Protein AF-A0A534JY64-F1 (afdb_monomer_lite)

Radius of gyration: 19.82 Å; chains: 1; bounding box: 47×26×48 Å

Secondary structure (DSSP, 8-state):
-PPPPBPTTSSSBTT----GGG-HHHHHHHHHHH---TT---PPPPGGGS--PPP---HHHHHHHHHHH-GGG---SHHHHHHT--

Structure (mmCIF, N/CA/C/O backbone):
data_AF-A0A534JY64-F1
#
_entry.id   AF-A0A534JY64-F1
#
loop_
_atom_site.group_PDB
_atom_site.id
_atom_site.type_symbol
_atom_site.label_atom_id
_atom_site.label_alt_id
_atom_site.label_comp_id
_atom_site.label_asym_id
_atom_site.label_entity_id
_atom_site.label_seq_id
_atom_site.pdbx_PDB_ins_code
_atom_site.Cartn_x
_atom_site.Cartn_y
_atom_site.Cartn_z
_atom_site.occupancy
_atom_site.B_iso_or_equiv
_atom_site.auth_seq_id
_atom_site.auth_comp_id
_atom_site.auth_asym_id
_atom_site.auth_atom_id
_atom_site.pdbx_PDB_model_num
ATOM 1 N N . MET A 1 1 ? -15.640 -16.534 -3.197 1.00 47.41 1 MET A N 1
ATOM 2 C CA . MET A 1 1 ? -14.852 -15.777 -4.189 1.00 47.41 1 MET A CA 1
ATOM 3 C C . MET A 1 1 ? -13.546 -15.447 -3.504 1.00 47.41 1 MET A C 1
ATOM 5 O O . MET A 1 1 ? -13.595 -14.730 -2.517 1.00 47.41 1 MET A O 1
ATOM 9 N N . GLU A 1 2 ? -12.433 -16.054 -3.909 1.00 54.09 2 GLU A N 1
ATOM 10 C CA . GLU A 1 2 ? -11.141 -15.712 -3.305 1.00 54.09 2 GLU A CA 1
ATOM 11 C C . GLU A 1 2 ? -10.774 -14.276 -3.695 1.00 54.09 2 GLU A C 1
ATOM 13 O O . GLU A 1 2 ? -10.780 -13.917 -4.874 1.00 54.09 2 GLU A O 1
ATOM 18 N N . SER A 1 3 ? -10.533 -13.436 -2.693 1.00 77.31 3 SER A N 1
ATOM 19 C CA . SER A 1 3 ? -10.068 -12.066 -2.873 1.00 77.31 3 SER A CA 1
ATOM 20 C C . SER A 1 3 ? -8.585 -12.076 -3.223 1.00 77.31 3 SER A C 1
ATOM 22 O O . SER A 1 3 ? -7.779 -12.707 -2.541 1.00 77.31 3 SER A O 1
ATOM 24 N N . ARG A 1 4 ? -8.210 -11.363 -4.284 1.00 88.12 4 ARG A N 1
ATOM 25 C CA . ARG A 1 4 ? -6.817 -11.228 -4.714 1.00 88.12 4 ARG A CA 1
ATOM 26 C C . ARG A 1 4 ? -6.174 -10.033 -4.010 1.00 88.12 4 ARG A C 1
ATOM 28 O O . ARG A 1 4 ? -6.735 -8.942 -4.051 1.00 88.12 4 ARG A O 1
ATOM 35 N N . ALA A 1 5 ? -5.010 -10.230 -3.393 1.00 90.12 5 ALA A N 1
ATOM 36 C CA . ALA A 1 5 ? -4.315 -9.174 -2.659 1.00 90.12 5 ALA A CA 1
ATOM 37 C C . ALA A 1 5 ? -3.878 -8.027 -3.588 1.00 90.12 5 ALA A C 1
ATOM 39 O O . ALA A 1 5 ? -3.299 -8.259 -4.657 1.00 90.12 5 ALA A O 1
ATOM 40 N N . ILE A 1 6 ? -4.166 -6.789 -3.183 1.00 93.12 6 ILE A N 1
ATOM 41 C CA . ILE A 1 6 ? -3.765 -5.553 -3.871 1.00 93.12 6 ILE A CA 1
ATOM 42 C C . ILE A 1 6 ? -2.494 -5.030 -3.208 1.00 93.12 6 ILE A C 1
ATOM 44 O O . ILE A 1 6 ? -2.373 -5.077 -1.990 1.00 93.12 6 ILE A O 1
ATOM 48 N N . LYS A 1 7 ? -1.561 -4.495 -3.999 1.00 92.75 7 LYS A N 1
ATOM 49 C CA . LYS A 1 7 ? -0.373 -3.832 -3.456 1.00 92.75 7 LYS A CA 1
ATOM 50 C C . LYS A 1 7 ? -0.779 -2.588 -2.666 1.00 92.75 7 LYS A C 1
ATOM 52 O O . LYS A 1 7 ? -1.317 -1.654 -3.254 1.00 92.75 7 LYS A O 1
ATOM 57 N N . TRP A 1 8 ? -0.402 -2.512 -1.393 1.00 91.31 8 TRP A N 1
ATOM 58 C CA . TRP A 1 8 ? -0.544 -1.274 -0.611 1.00 91.31 8 TRP A CA 1
ATOM 59 C C . TRP A 1 8 ? 0.417 -0.163 -1.086 1.00 91.31 8 TRP A C 1
ATOM 61 O O . TRP A 1 8 ? 0.174 1.018 -0.871 1.00 91.31 8 TRP A O 1
ATOM 71 N N . TRP A 1 9 ? 1.508 -0.532 -1.774 1.00 92.62 9 TRP A N 1
ATOM 72 C CA . TRP A 1 9 ? 2.601 0.362 -2.194 1.00 92.62 9 TRP A CA 1
ATOM 73 C C . TRP A 1 9 ? 2.590 0.715 -3.688 1.00 92.62 9 TRP A C 1
ATOM 75 O O . TRP A 1 9 ? 3.604 1.153 -4.239 1.00 92.62 9 TRP A O 1
ATOM 85 N N . GLY A 1 10 ? 1.492 0.459 -4.397 1.00 91.31 10 GLY A N 1
ATOM 86 C CA . GLY A 1 10 ? 1.434 0.749 -5.823 1.00 91.31 10 GLY A CA 1
ATOM 87 C C . GLY A 1 10 ? 0.231 0.147 -6.523 1.00 91.31 10 GLY A C 1
ATOM 88 O O . GLY A 1 10 ? -0.801 -0.126 -5.930 1.00 91.31 10 GLY A O 1
ATOM 89 N N . TRP A 1 11 ? 0.365 -0.051 -7.832 1.00 92.00 11 TRP A N 1
ATOM 90 C CA . TRP A 1 11 ? -0.765 -0.440 -8.665 1.00 92.00 11 TRP A CA 1
ATOM 91 C C . TRP A 1 11 ? -0.930 -1.959 -8.820 1.00 92.00 11 TRP A C 1
ATOM 93 O O . TRP A 1 11 ? 0.018 -2.702 -9.122 1.00 92.00 11 TRP A O 1
ATOM 103 N N . GLY A 1 12 ? -2.188 -2.391 -8.730 1.00 93.31 12 GLY A N 1
ATOM 104 C CA . GLY A 1 12 ? -2.646 -3.732 -9.073 1.00 93.31 12 GLY A CA 1
ATOM 105 C C . GLY A 1 12 ? -2.308 -4.797 -8.034 1.00 93.31 12 GLY A C 1
ATOM 106 O O . GLY A 1 12 ? -2.006 -4.513 -6.882 1.00 93.31 12 GLY A O 1
ATOM 107 N N . TRP A 1 13 ? -2.363 -6.050 -8.471 1.00 95.12 13 TRP A N 1
ATOM 108 C CA . TRP A 1 13 ? -2.274 -7.224 -7.601 1.00 95.12 13 TRP A CA 1
ATOM 109 C C . TRP A 1 13 ? -0.850 -7.536 -7.156 1.00 95.12 13 TRP A C 1
ATOM 111 O O . TRP A 1 13 ? 0.076 -7.362 -7.951 1.00 95.12 13 TRP A O 1
ATOM 121 N N . GLU A 1 14 ? -0.661 -8.013 -5.930 1.00 92.62 14 GLU A N 1
ATOM 122 C CA . GLU A 1 14 ? 0.670 -8.329 -5.385 1.00 92.62 14 GLU A CA 1
ATOM 123 C C . GLU A 1 14 ? 1.422 -9.373 -6.217 1.00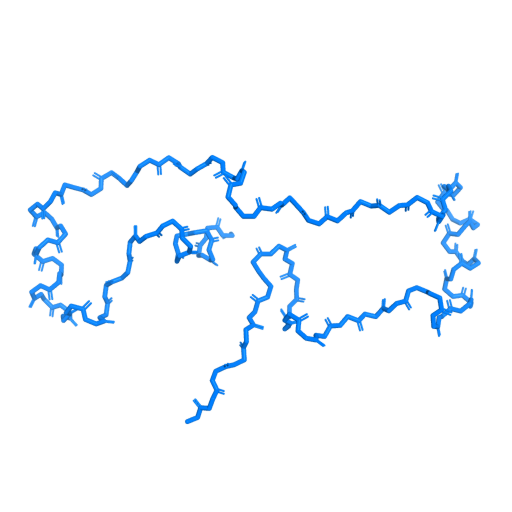 92.62 14 GLU A C 1
ATOM 125 O O . GLU A 1 14 ? 2.600 -9.202 -6.525 1.00 92.62 14 GLU A O 1
ATOM 130 N N . ASP A 1 15 ? 0.708 -10.392 -6.688 1.00 93.69 15 ASP A N 1
ATOM 131 C CA . ASP A 1 15 ? 1.219 -11.475 -7.534 1.00 93.69 15 ASP A CA 1
ATOM 132 C C . ASP A 1 15 ? 1.540 -11.047 -8.981 1.00 93.69 15 ASP A C 1
ATOM 134 O O . ASP A 1 15 ? 2.018 -11.849 -9.784 1.00 93.69 15 ASP A O 1
ATOM 138 N N . LYS A 1 16 ? 1.275 -9.786 -9.350 1.00 94.06 16 LYS A N 1
ATOM 139 C CA . LYS A 1 16 ? 1.507 -9.266 -10.699 1.00 94.06 16 LYS A CA 1
ATOM 140 C C . LYS A 1 16 ? 2.625 -8.234 -10.709 1.00 94.06 16 LYS A C 1
ATOM 142 O O . LYS A 1 16 ? 2.427 -7.067 -10.358 1.00 94.06 16 LYS A O 1
ATOM 147 N N . THR A 1 17 ? 3.778 -8.633 -11.229 1.00 91.06 17 THR A N 1
ATOM 148 C CA . THR A 1 17 ? 4.930 -7.757 -11.471 1.00 91.06 17 THR A CA 1
ATOM 149 C C . THR A 1 17 ? 5.456 -7.937 -12.896 1.00 91.06 17 THR A C 1
ATOM 151 O O . THR A 1 17 ? 5.172 -8.932 -13.562 1.00 91.06 17 THR A O 1
ATOM 154 N N . VAL A 1 18 ? 6.176 -6.933 -13.402 1.00 89.69 18 VAL A N 1
ATOM 155 C CA . VAL A 1 18 ? 6.826 -6.984 -14.718 1.00 89.69 18 VAL A CA 1
ATOM 156 C C . VAL A 1 18 ? 8.323 -6.771 -14.501 1.00 89.69 18 VAL A C 1
ATOM 158 O O . VAL A 1 18 ? 8.741 -5.625 -14.330 1.00 89.69 18 VAL A O 1
ATOM 161 N N . PRO A 1 19 ? 9.129 -7.847 -14.479 1.00 89.00 19 PRO A N 1
ATOM 162 C CA . PRO A 1 19 ? 10.577 -7.741 -14.347 1.00 89.00 19 PRO A CA 1
ATOM 163 C C . PRO A 1 19 ? 11.161 -6.942 -15.509 1.00 89.00 19 PRO A C 1
ATOM 165 O O . PRO A 1 19 ? 10.817 -7.187 -16.671 1.00 89.00 19 PRO A O 1
ATOM 168 N N . LEU A 1 20 ? 12.050 -5.996 -15.219 1.00 89.56 20 LEU A N 1
ATOM 169 C CA . LEU A 1 20 ? 12.654 -5.144 -16.244 1.00 89.56 20 LEU A CA 1
ATOM 170 C C . LEU A 1 20 ? 13.522 -5.974 -17.208 1.00 89.56 20 LEU A C 1
ATOM 172 O O . LEU A 1 20 ? 13.559 -5.715 -18.407 1.00 89.56 20 LEU A O 1
ATOM 176 N N . GLU A 1 21 ? 14.129 -7.038 -16.690 1.00 87.44 21 GLU A N 1
ATOM 177 C CA . GLU A 1 21 ? 14.974 -8.003 -17.394 1.00 87.44 21 GLU A CA 1
ATOM 178 C C . GLU A 1 21 ? 14.203 -8.746 -18.497 1.00 87.44 21 GLU A C 1
ATOM 180 O O . GLU A 1 21 ? 14.788 -9.167 -19.491 1.00 87.44 21 GLU A O 1
ATOM 185 N N . SER A 1 22 ? 12.873 -8.843 -18.371 1.00 93.81 22 SER A N 1
ATOM 186 C CA . SER A 1 22 ? 12.004 -9.416 -19.407 1.00 93.81 22 SER A CA 1
ATOM 187 C C . SER A 1 22 ? 11.778 -8.485 -20.610 1.00 93.81 22 SER A C 1
ATOM 189 O O . SER A 1 22 ? 11.143 -8.885 -21.585 1.00 93.81 22 SER A O 1
ATOM 191 N N . ARG A 1 23 ? 12.264 -7.232 -20.560 1.00 94.75 23 ARG A N 1
ATOM 192 C CA . ARG A 1 23 ? 12.009 -6.184 -21.564 1.00 94.75 23 ARG A CA 1
ATOM 193 C C . ARG A 1 23 ? 13.291 -5.434 -21.966 1.00 94.75 23 ARG A C 1
ATOM 195 O O . ARG A 1 23 ? 13.424 -4.253 -21.646 1.00 94.75 23 ARG A O 1
ATOM 202 N N . PRO A 1 24 ? 14.210 -6.061 -22.722 1.00 93.81 24 PRO A N 1
ATOM 203 C CA . PRO A 1 24 ? 15.510 -5.471 -23.069 1.00 93.81 24 PRO A CA 1
ATOM 204 C C . PRO A 1 24 ? 15.402 -4.115 -23.784 1.00 93.81 24 PRO A C 1
ATOM 206 O O . PRO A 1 24 ? 16.064 -3.164 -23.384 1.00 93.81 24 PRO A O 1
ATOM 209 N N . ALA A 1 25 ? 14.488 -3.973 -24.750 1.00 96.00 25 ALA A N 1
ATOM 210 C CA . ALA A 1 25 ? 14.288 -2.701 -25.453 1.00 96.00 25 ALA A CA 1
ATOM 211 C C . ALA A 1 25 ? 13.823 -1.563 -24.522 1.00 96.00 25 ALA A C 1
ATOM 213 O O . ALA A 1 25 ? 14.223 -0.413 -24.693 1.00 96.00 25 ALA A O 1
ATOM 214 N N . LEU A 1 26 ? 13.001 -1.878 -23.511 1.00 94.81 26 LEU A N 1
ATOM 215 C CA . LEU A 1 26 ? 12.604 -0.901 -22.495 1.00 94.81 26 LEU A CA 1
ATOM 216 C C . LEU A 1 26 ? 13.795 -0.527 -21.610 1.00 94.81 26 LEU A C 1
ATOM 218 O O . LEU A 1 26 ? 13.954 0.642 -21.277 1.00 94.81 26 LEU A O 1
ATOM 222 N N . VAL A 1 27 ? 14.634 -1.500 -21.243 1.00 93.88 27 VAL A N 1
ATOM 223 C CA . VAL A 1 27 ? 15.843 -1.246 -20.448 1.00 93.88 27 VAL A CA 1
ATOM 224 C C . VAL A 1 27 ? 16.762 -0.269 -21.172 1.00 93.88 27 VAL A C 1
ATOM 226 O O . VAL A 1 27 ? 17.189 0.716 -20.573 1.00 93.88 27 VAL A O 1
ATOM 229 N N . ASP A 1 28 ? 17.040 -0.510 -22.452 1.00 93.31 28 ASP A N 1
ATOM 230 C CA . ASP A 1 28 ? 17.937 0.340 -23.236 1.00 93.31 28 ASP A CA 1
ATOM 231 C C . ASP A 1 28 ? 17.374 1.752 -23.397 1.00 93.31 28 ASP A C 1
ATOM 233 O O . ASP A 1 28 ? 18.083 2.727 -23.141 1.00 93.31 28 ASP A O 1
ATOM 237 N N . TYR A 1 29 ? 16.073 1.867 -23.681 1.00 95.38 29 TYR A N 1
ATOM 238 C CA . TYR A 1 29 ? 15.380 3.153 -23.710 1.00 95.38 29 TYR A CA 1
ATOM 239 C C . TYR A 1 29 ? 15.504 3.913 -22.378 1.00 95.38 29 TYR A C 1
ATOM 241 O O . TYR A 1 29 ? 15.828 5.102 -22.358 1.00 95.38 29 TYR A O 1
ATOM 249 N N . LEU A 1 30 ? 15.285 3.238 -21.245 1.00 94.44 30 LEU A N 1
ATOM 250 C CA . LEU A 1 30 ? 15.393 3.858 -19.922 1.00 94.44 30 LEU A CA 1
ATOM 251 C C . LEU A 1 30 ? 16.836 4.265 -19.591 1.00 94.44 30 LEU A C 1
ATOM 253 O O . LEU A 1 30 ? 17.035 5.357 -19.059 1.00 94.44 30 LEU A O 1
ATOM 257 N N . ARG A 1 31 ? 17.846 3.451 -19.937 1.00 93.19 31 ARG A N 1
ATOM 258 C CA . ARG A 1 31 ? 19.269 3.815 -19.775 1.00 93.19 31 ARG A CA 1
ATOM 259 C C . ARG A 1 31 ? 19.605 5.060 -20.580 1.00 93.19 31 ARG A C 1
ATOM 261 O O . ARG A 1 31 ? 20.238 5.979 -20.060 1.00 93.19 31 ARG A O 1
ATOM 268 N N . GLU A 1 32 ? 19.166 5.106 -21.835 1.00 95.25 32 GLU A N 1
ATOM 269 C CA . GLU A 1 32 ? 19.400 6.252 -22.701 1.00 95.25 32 GLU A CA 1
ATOM 270 C C . GLU A 1 32 ? 18.721 7.509 -22.152 1.00 95.25 32 GLU A C 1
ATOM 272 O O . GLU A 1 32 ? 19.342 8.574 -22.133 1.00 95.25 32 GLU A O 1
ATOM 277 N N . ARG A 1 33 ? 17.475 7.399 -21.684 1.00 97.38 33 ARG A N 1
ATOM 278 C CA . ARG A 1 33 ? 16.668 8.563 -21.313 1.00 97.38 33 ARG A CA 1
ATOM 279 C C . ARG A 1 33 ? 16.958 9.097 -19.917 1.00 97.38 33 ARG A C 1
ATOM 281 O O . ARG A 1 33 ? 16.978 10.314 -19.743 1.00 97.38 33 ARG A O 1
ATOM 288 N N . LEU A 1 34 ? 17.142 8.207 -18.945 1.00 95.19 34 LEU A N 1
ATOM 289 C CA . LEU A 1 34 ? 17.305 8.564 -17.535 1.00 95.19 34 LEU A CA 1
ATOM 290 C C . LEU A 1 34 ? 18.774 8.728 -17.139 1.00 95.19 34 LEU A C 1
ATOM 292 O O . LEU A 1 34 ? 19.049 9.417 -16.164 1.00 95.19 34 LEU A O 1
ATOM 296 N N . LYS A 1 35 ? 19.712 8.122 -17.887 1.00 94.25 35 LYS A N 1
ATOM 297 C CA . LYS A 1 35 ? 21.153 8.112 -17.566 1.00 94.25 35 LYS A CA 1
ATOM 298 C C . LYS A 1 35 ? 21.445 7.608 -16.140 1.00 94.25 35 LYS A C 1
ATOM 300 O O . LYS A 1 35 ? 22.361 8.090 -15.482 1.00 94.25 35 LYS A O 1
ATOM 305 N N . LEU A 1 36 ? 20.656 6.640 -15.672 1.00 89.44 36 LEU A N 1
ATOM 306 C CA . LEU A 1 36 ? 20.777 6.022 -14.349 1.00 89.44 36 LEU A CA 1
ATOM 307 C C . LEU A 1 36 ? 21.343 4.604 -14.449 1.00 89.44 36 LEU A C 1
ATOM 309 O O . LEU A 1 36 ? 21.137 3.906 -15.446 1.00 89.44 36 LEU A O 1
ATOM 313 N N . ASP A 1 37 ? 21.991 4.156 -13.374 1.00 88.69 37 ASP A N 1
ATOM 314 C CA . ASP A 1 37 ? 22.313 2.745 -13.189 1.00 88.69 37 ASP A CA 1
ATOM 315 C C . ASP A 1 37 ? 21.043 1.951 -12.848 1.00 88.69 37 ASP A C 1
ATOM 317 O O . ASP A 1 37 ? 20.509 2.017 -11.741 1.00 88.69 37 ASP A O 1
ATOM 321 N N . LEU A 1 38 ? 20.572 1.171 -13.820 1.00 88.38 38 LEU A N 1
ATOM 322 C CA . LEU A 1 38 ? 19.413 0.295 -13.669 1.00 88.38 38 LEU A CA 1
ATOM 323 C C . LE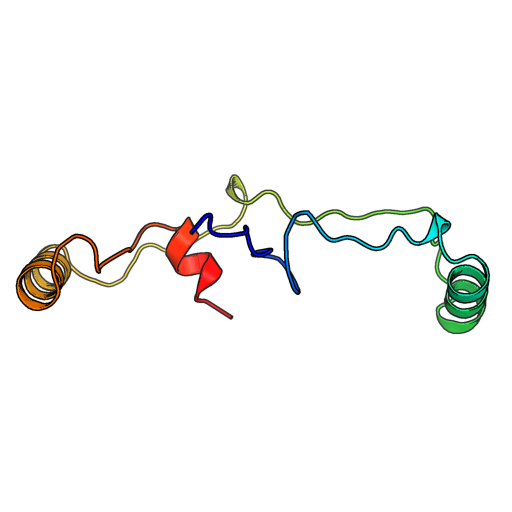U A 1 38 ? 19.762 -1.066 -13.047 1.00 88.38 38 LEU A C 1
ATOM 325 O O . LEU A 1 38 ? 18.939 -1.974 -13.144 1.00 88.38 38 LEU A O 1
ATOM 329 N N . SER A 1 39 ? 20.943 -1.267 -12.459 1.00 86.12 39 SER A N 1
ATOM 330 C CA . SER A 1 39 ? 21.253 -2.472 -11.671 1.00 86.12 39 SER A CA 1
ATOM 331 C C . SER A 1 39 ? 20.842 -2.328 -10.202 1.00 86.12 39 SER A C 1
ATOM 333 O O . SER A 1 39 ? 20.431 -3.300 -9.569 1.00 86.12 39 SER A O 1
ATOM 335 N N . THR A 1 40 ? 20.848 -1.098 -9.685 1.00 88.94 40 THR A N 1
ATOM 336 C CA . THR A 1 40 ? 20.407 -0.795 -8.323 1.00 88.94 40 THR A CA 1
ATOM 337 C C . THR A 1 40 ? 18.888 -0.985 -8.191 1.00 88.94 40 THR A C 1
ATOM 339 O O . THR A 1 40 ? 18.104 -0.615 -9.074 1.00 88.94 40 THR A O 1
ATOM 342 N N . ARG A 1 41 ? 18.445 -1.610 -7.094 1.00 87.31 41 ARG A N 1
ATOM 343 C CA . ARG A 1 41 ? 17.030 -1.880 -6.794 1.00 87.31 41 ARG A CA 1
ATOM 344 C C . ARG A 1 41 ? 16.698 -1.394 -5.389 1.00 87.31 41 ARG A C 1
ATOM 346 O O . ARG A 1 41 ? 17.394 -1.731 -4.437 1.00 87.31 41 ARG A O 1
ATOM 353 N N . HIS A 1 42 ? 15.590 -0.672 -5.266 1.00 90.00 42 HIS A N 1
ATOM 354 C CA . HIS A 1 42 ? 14.986 -0.317 -3.986 1.00 90.00 42 HIS A CA 1
ATOM 355 C C . HIS A 1 42 ? 13.584 -0.918 -3.940 1.00 90.00 42 HIS A C 1
ATOM 357 O O . HIS A 1 42 ? 12.750 -0.616 -4.793 1.00 90.00 42 HIS A O 1
ATOM 363 N N . GLY A 1 43 ? 13.358 -1.825 -2.991 1.00 89.88 43 GLY A N 1
ATOM 364 C CA . GLY A 1 43 ? 12.039 -2.399 -2.745 1.00 89.88 43 GLY A CA 1
ATOM 365 C C . GLY A 1 43 ? 11.127 -1.438 -1.976 1.00 89.88 43 GLY A C 1
ATOM 366 O O . GLY A 1 43 ? 11.601 -0.415 -1.473 1.00 89.88 43 GLY A O 1
ATOM 367 N N . PRO A 1 44 ? 9.830 -1.766 -1.856 1.00 91.62 44 PRO A N 1
ATOM 368 C CA . PRO A 1 44 ? 8.941 -1.056 -0.945 1.00 91.62 44 PRO A CA 1
ATOM 369 C C . PRO A 1 44 ? 9.450 -1.157 0.498 1.00 91.62 44 PRO A C 1
ATOM 371 O O . PRO A 1 44 ? 10.088 -2.139 0.887 1.00 91.62 44 PRO A O 1
ATOM 374 N N . VAL A 1 45 ? 9.160 -0.130 1.294 1.00 91.50 45 VAL A N 1
ATOM 375 C CA . VAL A 1 45 ? 9.416 -0.148 2.740 1.00 91.50 45 VAL A CA 1
ATOM 376 C C . VAL A 1 45 ? 8.594 -1.285 3.361 1.00 91.50 45 VAL A C 1
ATOM 378 O O . VAL A 1 45 ? 7.418 -1.379 3.034 1.00 91.50 45 VAL A O 1
ATOM 381 N N . PRO A 1 46 ? 9.152 -2.147 4.231 1.00 90.56 46 PRO A N 1
ATOM 382 C CA . PRO A 1 46 ? 8.358 -3.139 4.958 1.00 90.56 46 PRO A CA 1
ATOM 383 C C . PRO A 1 46 ? 7.216 -2.479 5.733 1.00 90.56 46 PRO A C 1
ATOM 385 O O . PRO A 1 46 ? 7.427 -1.423 6.336 1.00 90.56 46 PRO A O 1
ATOM 388 N N . PHE A 1 47 ? 6.036 -3.098 5.736 1.00 88.25 47 PHE A N 1
ATOM 389 C CA . PHE A 1 47 ? 4.831 -2.502 6.315 1.00 88.25 47 PHE A CA 1
ATOM 390 C C . PHE A 1 47 ? 5.021 -2.133 7.794 1.00 88.25 47 PHE A C 1
ATOM 392 O O . PHE A 1 47 ? 4.654 -1.047 8.230 1.00 88.25 47 PHE A O 1
ATOM 399 N N . GLU A 1 48 ? 5.718 -2.981 8.549 1.00 90.00 48 GLU A N 1
ATOM 400 C CA . GLU A 1 48 ? 5.972 -2.829 9.987 1.00 90.00 48 GLU A CA 1
ATOM 401 C C . GLU A 1 48 ? 6.864 -1.622 10.319 1.00 90.00 48 GLU A C 1
ATOM 403 O O . GLU A 1 48 ? 7.021 -1.256 11.482 1.00 90.00 48 GLU A O 1
ATOM 408 N N . ARG A 1 49 ? 7.499 -1.019 9.307 1.00 92.75 49 ARG A N 1
ATOM 409 C CA . ARG A 1 49 ? 8.340 0.177 9.451 1.00 92.75 49 ARG A CA 1
ATOM 410 C C . ARG A 1 49 ? 7.609 1.462 9.081 1.00 92.75 49 ARG A C 1
ATOM 412 O O . ARG A 1 49 ? 8.221 2.527 9.146 1.00 92.75 49 ARG A O 1
ATOM 419 N N . ILE A 1 50 ? 6.347 1.377 8.671 1.00 90.75 50 ILE A N 1
ATOM 420 C CA . ILE A 1 50 ? 5.528 2.542 8.358 1.00 90.75 50 ILE A CA 1
ATOM 421 C C . ILE A 1 50 ? 4.972 3.084 9.677 1.00 90.75 50 ILE A C 1
ATOM 423 O O . ILE A 1 50 ? 4.214 2.388 10.350 1.00 90.75 50 ILE A O 1
ATOM 427 N N . PRO A 1 51 ? 5.328 4.313 10.081 1.00 92.88 51 PRO A N 1
ATOM 428 C CA . PRO A 1 51 ? 4.718 4.922 11.248 1.00 92.88 51 PRO A CA 1
ATOM 429 C C . PRO A 1 51 ? 3.272 5.295 10.917 1.00 92.88 51 PRO A C 1
ATOM 431 O O . PRO A 1 51 ? 3.027 6.194 10.111 1.00 92.88 51 PRO A O 1
ATOM 434 N N . VAL A 1 52 ? 2.318 4.625 11.558 1.00 93.56 52 VAL A N 1
ATOM 435 C CA . VAL A 1 52 ? 0.899 4.966 11.455 1.00 93.56 52 VAL A CA 1
ATOM 436 C C . VAL A 1 52 ? 0.474 5.648 12.751 1.00 93.56 52 VAL A C 1
ATOM 438 O O . VAL A 1 52 ? 0.616 5.103 13.842 1.00 93.56 52 VAL A O 1
ATOM 441 N N . ALA A 1 53 ? -0.009 6.888 12.646 1.00 94.88 53 ALA A N 1
ATOM 442 C CA . ALA A 1 53 ? -0.537 7.602 13.805 1.00 94.88 53 ALA A CA 1
ATOM 443 C C . ALA A 1 53 ? -1.779 6.872 14.348 1.00 94.88 53 ALA A C 1
ATOM 445 O O . ALA A 1 53 ? -2.529 6.310 13.543 1.00 94.88 53 ALA A O 1
ATOM 446 N N . PRO A 1 54 ? -2.044 6.894 15.666 1.00 93.25 54 PRO A N 1
ATOM 447 C CA . PRO A 1 54 ? -3.252 6.287 16.215 1.00 93.25 54 PRO A CA 1
ATOM 448 C C . PRO A 1 54 ? -4.514 6.909 15.603 1.00 93.25 54 PRO A C 1
ATOM 450 O O . PRO A 1 54 ? -4.510 8.057 15.157 1.00 93.25 54 PRO A O 1
ATOM 453 N N . SER A 1 55 ? -5.598 6.134 15.570 1.00 93.38 55 SER A N 1
ATOM 454 C CA . SER A 1 55 ? -6.907 6.654 15.176 1.00 93.38 55 SER A CA 1
ATOM 455 C C . SER A 1 55 ? -7.369 7.741 16.148 1.00 93.38 55 SER A C 1
ATO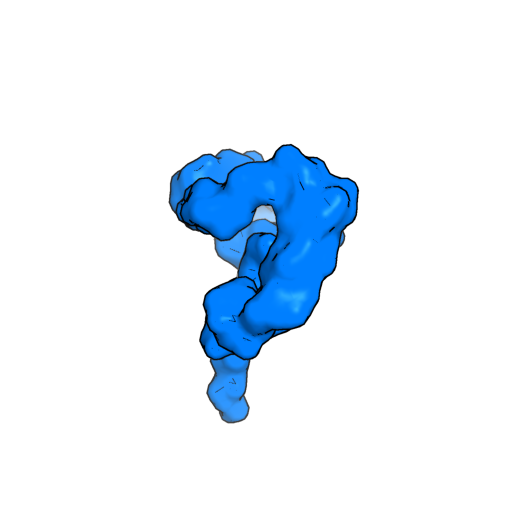M 457 O O . SER A 1 55 ? -7.162 7.629 17.355 1.00 93.38 55 SER A O 1
ATOM 459 N N . ASN A 1 56 ? -8.031 8.771 15.619 1.00 94.38 56 ASN A N 1
ATOM 460 C CA . ASN A 1 56 ? -8.649 9.824 16.427 1.00 94.38 56 ASN A CA 1
ATOM 461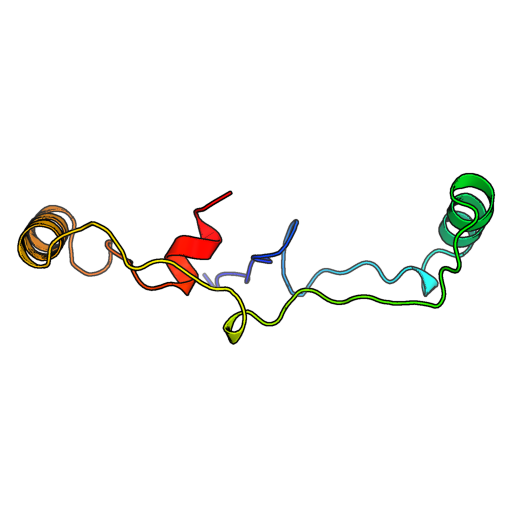 C C . ASN A 1 56 ? -10.042 9.432 16.946 1.00 94.38 56 ASN A C 1
ATOM 463 O O . ASN A 1 56 ? -10.605 10.173 17.745 1.00 94.38 56 ASN A O 1
ATOM 467 N N . LEU A 1 57 ? -10.602 8.307 16.484 1.00 94.19 57 LEU A N 1
ATOM 468 C CA . LEU A 1 57 ? -11.866 7.781 16.999 1.00 94.19 57 LEU A CA 1
ATOM 469 C C . LEU A 1 57 ? -11.694 7.360 18.456 1.00 94.19 57 LEU A C 1
ATOM 471 O O . LEU A 1 57 ? -10.838 6.531 18.779 1.00 94.19 57 LEU A O 1
ATOM 475 N N . SER A 1 58 ? -12.541 7.899 19.322 1.00 96.25 58 SER A N 1
ATOM 476 C CA . SER A 1 58 ? -12.663 7.409 20.687 1.00 96.25 58 SER A CA 1
ATOM 477 C C . SER A 1 58 ? -13.237 5.981 20.711 1.00 96.25 58 SER A C 1
ATOM 479 O O . SER A 1 58 ? -13.921 5.558 19.771 1.00 96.25 58 SER A O 1
ATOM 481 N N . PRO A 1 59 ? -13.000 5.217 21.794 1.00 95.12 59 PRO A N 1
ATOM 482 C CA . PRO A 1 59 ? -13.600 3.894 21.957 1.00 95.12 59 PRO A CA 1
ATOM 483 C C . PRO A 1 59 ? -15.134 3.901 21.882 1.00 95.12 59 PRO A C 1
ATOM 485 O O . PRO A 1 59 ? -15.713 2.965 21.331 1.00 95.12 59 PRO A O 1
ATOM 488 N N . ASP A 1 60 ? -15.779 4.957 22.385 1.00 97.62 60 ASP A N 1
ATOM 489 C CA . ASP A 1 60 ? -17.240 5.088 22.400 1.00 97.62 60 ASP A CA 1
ATOM 490 C C . ASP A 1 60 ? -17.799 5.329 20.991 1.00 97.62 60 ASP A C 1
ATOM 492 O O . ASP A 1 60 ? -18.743 4.654 20.582 1.00 97.62 60 ASP A O 1
ATOM 496 N N . GLU A 1 61 ? -17.174 6.219 20.210 1.00 96.81 61 GLU A N 1
ATOM 497 C CA . GLU A 1 61 ? -17.551 6.452 18.807 1.00 96.81 61 GLU A CA 1
ATOM 498 C C . GLU A 1 61 ? -17.369 5.186 17.964 1.00 96.81 61 GLU A C 1
ATOM 500 O O . GLU A 1 61 ? -18.223 4.846 17.144 1.00 96.81 61 GLU A O 1
ATOM 505 N N . LEU A 1 62 ? -16.273 4.452 18.184 1.00 95.56 62 LEU A N 1
ATOM 506 C CA . LEU A 1 62 ? -16.014 3.195 17.488 1.00 95.56 62 LEU A CA 1
ATOM 507 C C . LEU A 1 62 ? -17.068 2.130 17.831 1.00 95.56 62 LEU A C 1
ATOM 509 O O . LEU A 1 62 ? -17.542 1.426 16.938 1.00 95.56 62 LEU A O 1
ATOM 513 N N . ALA A 1 63 ? -17.455 2.021 19.104 1.00 96.56 63 ALA A N 1
ATOM 514 C CA . ALA A 1 63 ? -18.505 1.107 19.544 1.00 96.56 63 ALA A CA 1
ATOM 515 C C . ALA A 1 63 ? -19.878 1.488 18.967 1.00 96.56 63 ALA A C 1
ATOM 517 O O . ALA A 1 63 ? -20.636 0.615 18.537 1.00 96.56 63 ALA A O 1
ATOM 518 N N . GLU A 1 64 ? -20.197 2.783 18.907 1.00 97.88 64 GLU A N 1
ATOM 519 C CA . GLU A 1 64 ? -21.437 3.260 18.298 1.00 97.88 64 GLU A CA 1
ATOM 520 C C . GLU A 1 64 ? -21.489 2.950 16.796 1.00 97.88 64 GLU A C 1
ATOM 522 O O . GLU A 1 64 ? -22.491 2.408 16.323 1.00 97.88 64 GLU A O 1
ATOM 527 N N . LEU A 1 65 ? -20.402 3.218 16.065 1.00 97.25 65 LEU A N 1
ATOM 528 C CA . LEU A 1 65 ? -20.271 2.883 14.645 1.00 97.25 65 LEU A CA 1
ATOM 529 C C . LEU A 1 65 ? -20.514 1.392 14.405 1.00 97.25 65 LEU A C 1
ATOM 531 O O . LEU A 1 65 ? -21.388 1.034 13.616 1.00 97.25 65 LEU A O 1
ATOM 535 N N . ARG A 1 66 ? -19.814 0.524 15.142 1.00 97.50 66 ARG A N 1
ATOM 536 C CA . ARG A 1 66 ? -19.974 -0.936 15.055 1.00 97.50 66 ARG A CA 1
ATOM 537 C C . ARG A 1 66 ? -21.400 -1.394 15.333 1.00 97.50 66 ARG A C 1
ATOM 539 O O . ARG A 1 66 ? -21.917 -2.251 14.624 1.00 97.50 66 ARG A O 1
ATOM 546 N N . ARG A 1 67 ? -22.084 -0.789 16.308 1.00 98.12 67 ARG A N 1
ATOM 547 C CA . ARG A 1 67 ? -23.493 -1.094 16.602 1.00 98.12 67 ARG A CA 1
ATOM 548 C C . ARG A 1 67 ? -24.426 -0.729 15.441 1.00 98.12 67 ARG A C 1
ATOM 550 O O . ARG A 1 67 ? -25.447 -1.388 15.259 1.00 98.12 67 ARG A O 1
ATOM 557 N N . ILE A 1 68 ? -24.121 0.337 14.701 1.00 98.31 68 ILE A N 1
ATOM 558 C CA . ILE A 1 68 ? -24.950 0.821 13.589 1.00 98.31 68 ILE A CA 1
ATOM 559 C C . ILE A 1 68 ? -24.721 -0.013 12.328 1.00 98.31 68 ILE A C 1
ATOM 561 O O . ILE A 1 68 ? -25.695 -0.397 11.681 1.00 98.31 68 ILE A O 1
ATOM 565 N N . VAL A 1 69 ? -23.460 -0.269 11.966 1.00 97.69 69 VAL A N 1
ATOM 566 C CA . VAL A 1 69 ? -23.120 -0.898 10.679 1.00 97.69 69 VAL A CA 1
ATOM 567 C C . VAL A 1 69 ? -22.796 -2.390 10.778 1.00 97.69 69 VAL A C 1
ATOM 569 O O . VAL A 1 69 ? -22.720 -3.040 9.744 1.00 97.69 69 VAL A O 1
ATOM 572 N N . GLY A 1 70 ? -22.646 -2.946 11.980 1.00 97.94 70 GLY A N 1
ATOM 573 C CA . GLY A 1 70 ? -22.137 -4.301 12.212 1.00 97.94 70 GLY A CA 1
ATOM 574 C C . GLY A 1 70 ? -20.620 -4.310 12.428 1.00 97.94 70 GLY A C 1
ATOM 575 O O . GLY A 1 70 ? -19.886 -3.558 11.787 1.00 97.94 70 GLY A O 1
ATOM 576 N N . GLU A 1 71 ? -20.147 -5.161 13.340 1.00 95.50 71 GLU A N 1
ATOM 577 C CA . GLU A 1 71 ? -18.722 -5.301 13.687 1.00 95.50 71 GLU A CA 1
ATOM 578 C C . GLU A 1 71 ? -17.865 -5.654 12.464 1.00 95.50 71 GLU A C 1
ATOM 580 O O . GLU A 1 71 ? -16.776 -5.119 12.281 1.00 95.50 71 GLU A O 1
ATOM 585 N N . GLU A 1 72 ? -18.382 -6.513 11.586 1.00 95.75 72 GLU A N 1
ATOM 586 C CA . GLU A 1 72 ? -17.714 -6.978 10.372 1.00 95.75 72 GLU A CA 1
ATOM 587 C C . GLU A 1 72 ? -17.538 -5.891 9.304 1.00 95.75 72 GLU A C 1
ATOM 589 O O . GLU A 1 72 ? -16.736 -6.055 8.387 1.00 95.75 72 GLU A O 1
ATOM 594 N N . ASN A 1 73 ? -18.274 -4.784 9.428 1.00 96.06 73 ASN A N 1
ATOM 595 C CA . ASN A 1 73 ? -18.236 -3.664 8.491 1.00 96.06 73 ASN A CA 1
ATOM 596 C C . ASN A 1 73 ? -17.382 -2.496 9.010 1.00 96.06 73 ASN A C 1
ATOM 598 O O . ASN A 1 73 ? -17.383 -1.421 8.408 1.00 96.06 73 ASN A O 1
ATOM 602 N N . VAL A 1 74 ? -16.649 -2.687 10.116 1.00 95.88 74 VAL A N 1
ATOM 603 C CA . VAL A 1 74 ? -15.736 -1.685 10.679 1.00 95.88 74 VAL A CA 1
ATOM 604 C C . VAL A 1 74 ? -14.349 -2.282 10.877 1.00 95.88 74 VAL A C 1
ATOM 606 O O . VAL A 1 74 ? -14.127 -3.087 11.780 1.00 95.88 74 VAL A O 1
ATOM 609 N N . ALA A 1 75 ? -13.386 -1.791 10.103 1.00 94.31 75 ALA A N 1
ATOM 610 C CA . ALA A 1 75 ? -11.972 -2.048 10.328 1.00 94.31 75 ALA A CA 1
ATOM 611 C C . ALA A 1 75 ? -11.228 -0.746 10.638 1.00 94.31 75 ALA A C 1
ATOM 613 O O . ALA A 1 75 ? -11.486 0.300 10.041 1.00 94.31 75 ALA A O 1
ATOM 614 N N . SER A 1 76 ? -10.328 -0.802 11.616 1.00 93.25 76 SER A N 1
ATOM 615 C CA . SER A 1 76 ? -9.583 0.369 12.092 1.00 93.25 76 SER A CA 1
ATOM 616 C C . SER A 1 76 ? -8.138 0.052 12.466 1.00 93.25 76 SER A C 1
ATOM 618 O O . SER A 1 76 ? -7.477 0.892 13.079 1.00 93.25 76 SER A O 1
ATOM 620 N N . ASP A 1 77 ? -7.661 -1.156 12.168 1.00 92.69 77 ASP A N 1
ATOM 621 C CA . ASP A 1 77 ? -6.251 -1.495 12.309 1.00 92.69 77 ASP A CA 1
ATOM 622 C C . ASP A 1 77 ? -5.403 -0.747 11.272 1.00 92.69 77 ASP A C 1
ATOM 624 O O . ASP A 1 77 ? -5.900 -0.164 10.304 1.00 92.69 77 ASP A O 1
ATOM 628 N N . ASP A 1 78 ? -4.097 -0.731 11.503 1.00 94.31 78 ASP A N 1
ATOM 629 C CA . ASP A 1 78 ? -3.179 0.048 10.685 1.00 94.31 78 ASP A CA 1
ATOM 630 C C . ASP A 1 78 ? -3.095 -0.454 9.239 1.00 94.31 78 ASP A C 1
ATOM 632 O O . ASP A 1 78 ? -2.920 0.367 8.340 1.00 94.31 78 ASP A O 1
ATOM 636 N N . ALA A 1 79 ? -3.263 -1.759 8.987 1.00 91.56 79 ALA A N 1
ATOM 637 C CA . ALA A 1 79 ? -3.223 -2.316 7.634 1.00 91.56 79 ALA A CA 1
ATOM 638 C C . ALA A 1 79 ? -4.394 -1.804 6.801 1.00 91.56 79 ALA A C 1
ATOM 640 O O . ALA A 1 79 ? -4.186 -1.229 5.729 1.00 91.56 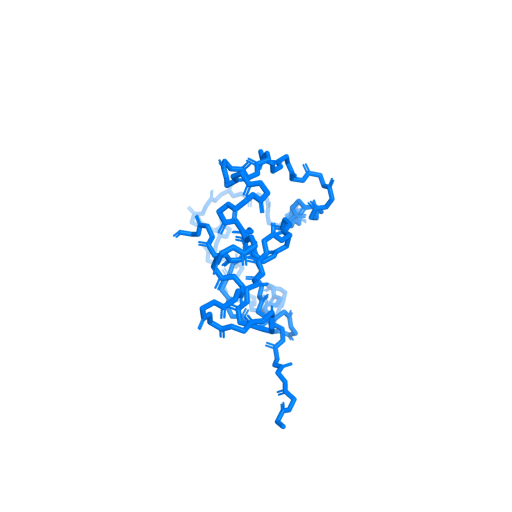79 ALA A O 1
ATOM 641 N N . GLU A 1 80 ? -5.607 -1.916 7.334 1.00 93.12 80 GLU A N 1
ATOM 642 C CA . GLU A 1 80 ? -6.808 -1.421 6.668 1.00 93.12 80 GLU A CA 1
ATOM 643 C C . GLU A 1 80 ? -6.754 0.097 6.481 1.00 93.12 80 GLU A C 1
ATOM 645 O O . GLU A 1 80 ? -7.061 0.611 5.406 1.00 93.12 80 GLU A O 1
ATOM 650 N N . ARG A 1 81 ? -6.253 0.845 7.467 1.00 93.94 81 ARG A N 1
ATOM 651 C CA . ARG A 1 81 ? -6.102 2.300 7.337 1.00 93.94 81 ARG A CA 1
ATOM 652 C C . ARG A 1 81 ? -5.094 2.701 6.264 1.00 93.94 81 ARG A C 1
ATOM 654 O O . ARG A 1 81 ? -5.378 3.620 5.501 1.00 93.94 81 ARG A O 1
ATOM 661 N N . VAL A 1 82 ? -3.943 2.032 6.179 1.00 92.94 82 VAL A N 1
ATOM 662 C CA . VAL A 1 82 ? -2.928 2.322 5.151 1.00 92.94 82 VAL A CA 1
ATOM 663 C C . VAL A 1 82 ? -3.450 1.992 3.754 1.00 92.94 82 VAL A C 1
ATOM 665 O O . VAL A 1 82 ? -3.244 2.782 2.835 1.00 92.94 82 VAL A O 1
ATOM 668 N N . MET A 1 83 ? -4.181 0.885 3.593 1.00 91.44 83 MET A N 1
ATOM 669 C CA . MET A 1 83 ? -4.809 0.520 2.316 1.00 91.44 83 MET A CA 1
ATOM 670 C C . MET A 1 83 ? -5.782 1.587 1.790 1.00 91.44 83 MET A C 1
ATOM 672 O O . MET A 1 83 ? -5.954 1.707 0.577 1.00 91.44 83 MET A O 1
ATOM 676 N N . HIS A 1 84 ? -6.389 2.371 2.685 1.00 91.94 84 HIS A N 1
ATOM 677 C CA . HIS A 1 84 ? -7.411 3.374 2.368 1.00 91.94 84 HIS A CA 1
ATOM 678 C C . HIS A 1 84 ? -6.929 4.831 2.525 1.00 91.94 84 HIS A C 1
ATOM 680 O O . HIS A 1 84 ? -7.749 5.748 2.511 1.00 91.94 84 HIS A O 1
ATOM 686 N N . ALA A 1 85 ? -5.622 5.070 2.674 1.00 88.56 85 ALA A N 1
ATOM 687 C CA . ALA A 1 85 ? -5.053 6.404 2.919 1.00 88.56 85 ALA A CA 1
ATOM 688 C C . ALA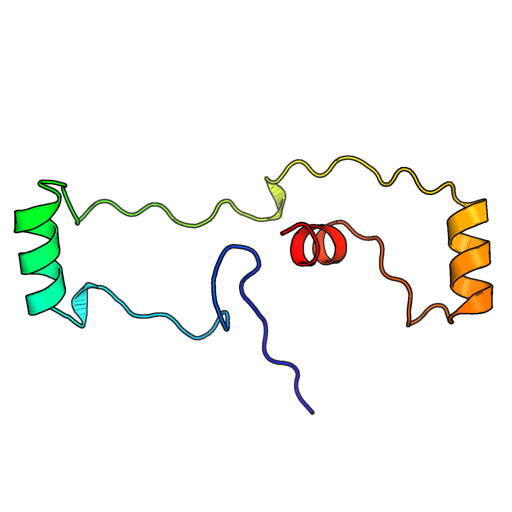 A 1 85 ? -4.575 7.157 1.657 1.00 88.56 85 ALA A C 1
ATOM 690 O O . ALA A 1 85 ? -3.974 8.224 1.793 1.00 88.56 85 ALA A O 1
ATOM 691 N N . ALA A 1 86 ? -4.775 6.589 0.462 1.00 62.66 86 ALA A N 1
ATOM 692 C CA . ALA A 1 86 ? -4.268 7.122 -0.809 1.00 62.66 86 ALA A CA 1
ATOM 693 C C . ALA A 1 86 ? -4.960 8.415 -1.276 1.00 62.66 86 ALA A C 1
ATOM 695 O O . ALA A 1 86 ? -6.194 8.536 -1.102 1.00 62.66 86 ALA A O 1
#

Foldseek 3Di:
DDDFDADLQDGDGPPDDDDVVVPVVVVVVCCVPVVDDPVDDDDDDPPVPDDDDADPDDPVNQVVVCVVPNVVPDDRDPVVCSSVVD

Sequence (86 aa):
MESRAIKWWGWGWEDKTVPLESRPALVDYLRERLKLDLSTRHGPVPFERIPVAPSNLSPDELAELRRIVGEENVASDDAERVMHAA

pLDDT: mean 91.61, std 7.84, range [47.41, 98.31]